Protein AF-A0A9E3EF29-F1 (afdb_monomer)

Structure (mmCIF, N/CA/C/O backbone):
data_AF-A0A9E3EF29-F1
#
_entry.id   AF-A0A9E3EF29-F1
#
loop_
_atom_site.group_PDB
_atom_site.id
_atom_site.type_symbol
_atom_site.label_atom_id
_atom_site.label_alt_id
_atom_site.label_comp_id
_atom_site.label_asym_id
_atom_site.label_entity_id
_atom_site.label_seq_id
_atom_site.pdbx_PDB_ins_code
_atom_site.Cartn_x
_atom_site.Cartn_y
_atom_site.Cartn_z
_atom_site.occupancy
_atom_site.B_iso_or_equiv
_atom_site.auth_seq_id
_atom_site.auth_comp_id
_atom_site.auth_asym_id
_atom_site.auth_atom_id
_atom_site.pdbx_PDB_model_num
ATOM 1 N N . MET A 1 1 ? -41.867 14.986 -24.133 1.00 49.00 1 MET A N 1
ATOM 2 C CA . MET A 1 1 ? -40.746 14.040 -23.941 1.00 49.00 1 MET A CA 1
ATOM 3 C C . MET A 1 1 ? -39.945 14.480 -22.727 1.00 49.00 1 MET A C 1
ATOM 5 O O . MET A 1 1 ? -39.314 15.524 -22.789 1.00 49.00 1 MET A O 1
ATOM 9 N N . SER A 1 2 ? -40.041 13.745 -21.616 1.00 46.72 2 SER A N 1
ATOM 10 C CA . SER A 1 2 ? -39.289 14.028 -20.385 1.00 46.72 2 SER A CA 1
ATOM 11 C C . SER A 1 2 ? -38.007 13.198 -20.383 1.00 46.72 2 SER A C 1
ATOM 13 O O . SER A 1 2 ? -38.069 11.985 -20.563 1.00 46.72 2 SER A O 1
ATOM 15 N N . ILE A 1 3 ? -36.861 13.847 -20.203 1.00 52.41 3 ILE A N 1
ATOM 16 C CA . ILE A 1 3 ? -35.545 13.208 -20.090 1.00 52.41 3 ILE A CA 1
ATOM 17 C C . ILE A 1 3 ? -35.305 12.955 -18.592 1.00 52.41 3 ILE A C 1
ATOM 19 O O . ILE A 1 3 ? -35.431 13.910 -17.820 1.00 52.41 3 ILE A O 1
ATOM 23 N N . PRO A 1 4 ? -35.005 11.728 -18.127 1.00 53.97 4 PRO A N 1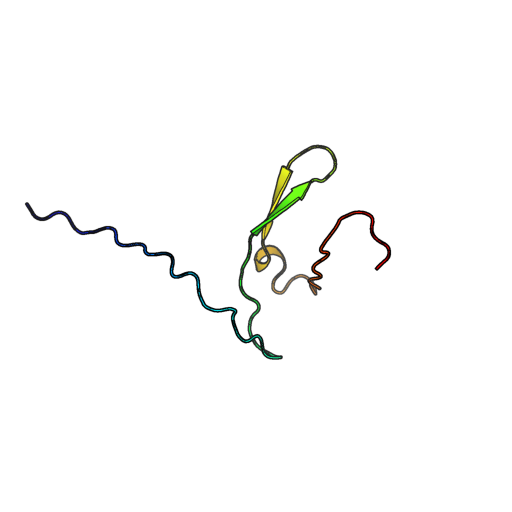
ATOM 24 C CA . PRO A 1 4 ? -34.640 11.520 -16.735 1.00 53.97 4 PRO A CA 1
ATOM 25 C C . PRO A 1 4 ? -33.224 12.046 -16.475 1.00 53.97 4 PRO A C 1
ATOM 27 O O . PRO A 1 4 ? -32.308 11.896 -17.284 1.00 53.97 4 PRO A O 1
ATOM 30 N N . ALA A 1 5 ? -33.081 12.696 -15.325 1.00 58.06 5 ALA A N 1
ATOM 31 C CA . ALA A 1 5 ? -31.850 13.267 -14.819 1.00 58.06 5 ALA A CA 1
ATOM 32 C C . ALA A 1 5 ? -30.830 12.180 -14.453 1.00 58.06 5 ALA A C 1
ATOM 34 O O . ALA A 1 5 ? -31.139 11.269 -13.688 1.00 58.06 5 ALA A O 1
ATOM 35 N N . PHE A 1 6 ? -29.583 12.343 -14.893 1.00 50.59 6 PHE A N 1
ATOM 36 C CA . PHE A 1 6 ? -28.444 11.681 -14.264 1.00 50.59 6 PHE A CA 1
ATOM 37 C C . PHE A 1 6 ? -27.844 12.632 -13.231 1.00 50.59 6 PHE A C 1
ATOM 39 O O . PHE A 1 6 ? -26.975 13.449 -13.524 1.00 50.59 6 PHE A O 1
ATOM 46 N N . SER A 1 7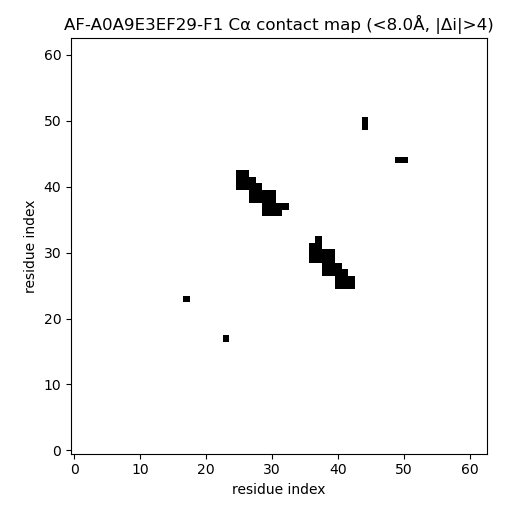 ? -28.353 12.543 -12.003 1.00 60.09 7 SER A N 1
ATOM 47 C CA . SER A 1 7 ? -27.668 13.078 -10.830 1.00 60.09 7 SER A CA 1
ATOM 48 C C . SER A 1 7 ? -26.775 11.977 -10.273 1.00 60.09 7 SER A C 1
ATOM 50 O O . SER A 1 7 ? -27.248 10.991 -9.714 1.00 60.09 7 SER A O 1
ATOM 52 N N . SER A 1 8 ? -25.467 12.135 -10.419 1.00 58.59 8 SER A N 1
ATOM 53 C CA . SER A 1 8 ? -24.487 11.377 -9.646 1.00 58.59 8 SER A CA 1
ATOM 54 C C . SER A 1 8 ? -23.554 12.376 -8.986 1.00 58.59 8 SER A C 1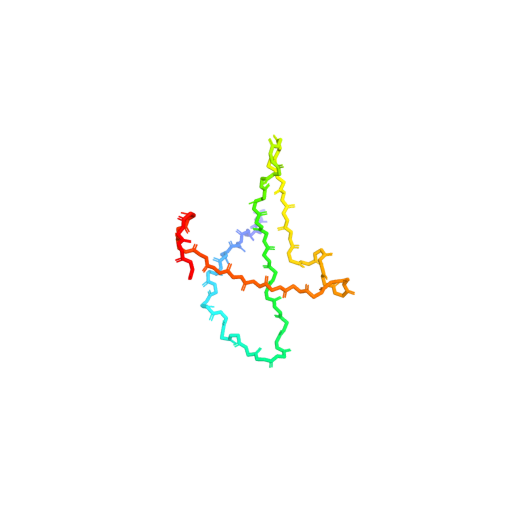
ATOM 56 O O . SER A 1 8 ? -22.390 12.522 -9.347 1.00 58.59 8 SER A O 1
ATOM 58 N N . LYS A 1 9 ? -24.094 13.108 -8.004 1.00 44.78 9 LYS A N 1
ATOM 59 C CA . LYS A 1 9 ? -23.256 13.764 -7.002 1.00 44.78 9 LYS A CA 1
ATOM 60 C C . LYS A 1 9 ? -22.508 12.658 -6.260 1.00 44.78 9 LYS A C 1
ATOM 62 O O . LYS A 1 9 ? -23.069 12.019 -5.375 1.00 44.78 9 LYS A O 1
ATOM 67 N N . LYS A 1 10 ? -21.243 12.437 -6.621 1.00 54.03 10 LYS A N 1
ATOM 68 C CA . LYS A 1 10 ? -20.274 11.755 -5.763 1.00 54.03 10 LYS A CA 1
ATOM 69 C C . LYS A 1 10 ? -20.122 12.625 -4.519 1.00 54.03 10 LYS A C 1
ATOM 71 O O . LYS A 1 10 ? -19.350 13.578 -4.507 1.00 54.03 10 LYS A O 1
ATOM 76 N N . THR A 1 11 ? -20.936 12.353 -3.505 1.00 46.09 11 THR A N 1
ATOM 77 C CA . THR A 1 11 ? -20.731 12.879 -2.161 1.00 46.09 11 THR A CA 1
ATOM 78 C C . THR A 1 11 ? -19.345 12.424 -1.736 1.00 46.09 11 THR A C 1
ATOM 80 O O . THR A 1 11 ? -19.126 11.224 -1.565 1.00 46.09 11 THR A O 1
ATOM 83 N N . ALA A 1 12 ? -18.398 13.355 -1.629 1.00 57.44 12 ALA A N 1
ATOM 84 C CA . ALA A 1 12 ? -17.170 13.121 -0.890 1.00 57.44 12 ALA A CA 1
ATOM 85 C C . ALA A 1 12 ? -17.605 12.816 0.547 1.00 57.44 12 ALA A C 1
ATOM 87 O O . ALA A 1 12 ? -18.000 13.712 1.291 1.00 57.44 12 ALA A O 1
ATOM 88 N N . GLN A 1 13 ? -17.698 11.525 0.860 1.00 52.25 13 GLN A N 1
ATOM 89 C CA . GLN A 1 13 ? -18.061 11.042 2.178 1.00 52.25 13 GLN A CA 1
ATOM 90 C C . GLN A 1 13 ? -17.040 11.600 3.165 1.00 52.25 13 GLN A C 1
ATOM 92 O O . GLN A 1 13 ? -15.836 11.576 2.895 1.00 52.25 13 GLN A O 1
ATOM 97 N N . ALA A 1 14 ? -17.539 12.144 4.280 1.00 57.94 14 ALA A N 1
ATOM 98 C CA . ALA A 1 14 ? -16.705 12.470 5.429 1.00 57.94 14 ALA A CA 1
ATOM 99 C C . ALA A 1 14 ? -15.819 11.253 5.749 1.00 57.94 14 ALA A C 1
ATOM 101 O O . ALA A 1 14 ? -16.273 10.131 5.487 1.00 57.94 14 ALA A O 1
ATOM 102 N N . PRO A 1 15 ? -14.586 11.445 6.262 1.00 61.66 15 PRO A N 1
ATOM 103 C CA . PRO A 1 15 ? -13.697 10.331 6.553 1.00 61.66 15 PRO A CA 1
ATOM 104 C C . PRO A 1 15 ? -14.489 9.274 7.324 1.00 61.66 15 PRO A C 1
ATOM 106 O O . PRO A 1 15 ? -15.065 9.622 8.360 1.00 61.66 15 PRO A O 1
ATOM 109 N N . PRO A 1 16 ? -14.624 8.042 6.801 1.00 63.97 16 PRO A N 1
ATOM 110 C CA . PRO A 1 16 ? -15.317 7.010 7.540 1.00 63.97 16 PRO A CA 1
ATOM 111 C C . PRO A 1 16 ? -14.597 6.874 8.880 1.00 63.97 16 PRO A C 1
ATOM 113 O O . PRO A 1 16 ? -13.378 6.714 8.924 1.00 63.97 16 PRO A O 1
ATOM 116 N N . ASP A 1 17 ? -15.342 7.035 9.966 1.00 71.56 17 ASP A N 1
ATOM 117 C CA . ASP A 1 17 ? -14.860 6.765 11.313 1.00 71.56 17 ASP A CA 1
ATOM 118 C C . ASP A 1 17 ? -14.660 5.246 11.404 1.00 71.56 17 ASP A C 1
ATOM 120 O O . ASP A 1 17 ? -15.615 4.501 11.614 1.00 71.56 17 ASP A O 1
ATOM 124 N N . LEU A 1 18 ? -13.442 4.793 11.083 1.00 80.12 18 LEU A N 1
ATOM 125 C CA . LEU A 1 18 ? -13.080 3.381 10.978 1.00 80.12 18 LEU A CA 1
ATOM 126 C C . LEU A 1 18 ? -12.952 2.772 12.374 1.00 80.12 18 LEU A C 1
ATOM 128 O O . LEU A 1 18 ? -12.122 3.208 13.174 1.00 80.12 18 LEU A O 1
ATOM 132 N N . LYS A 1 19 ? -13.728 1.722 12.646 1.00 86.56 19 LYS A N 1
ATOM 133 C CA . LYS A 1 19 ? -13.703 0.994 13.918 1.00 86.56 19 LYS A CA 1
ATOM 134 C C . LYS A 1 19 ? -13.186 -0.420 13.694 1.00 86.56 19 LYS A C 1
ATOM 136 O O . LYS A 1 19 ? -13.253 -0.978 12.599 1.00 86.56 19 LYS A O 1
ATOM 141 N N . VAL A 1 20 ? -12.655 -1.026 14.752 1.00 87.81 20 VAL A N 1
ATOM 142 C CA . VAL A 1 20 ? -12.246 -2.435 14.704 1.00 87.81 20 VAL A CA 1
ATOM 143 C C . VAL A 1 20 ? -13.483 -3.298 14.453 1.00 87.81 20 VAL A C 1
ATOM 145 O O . VAL A 1 20 ? -14.469 -3.189 15.175 1.00 87.81 20 VAL A O 1
ATOM 148 N N . GLY A 1 21 ? -13.410 -4.161 13.439 1.00 88.62 21 GLY A N 1
ATOM 149 C CA . GLY A 1 21 ? -14.517 -5.023 13.016 1.00 88.62 21 GLY A CA 1
ATOM 150 C C . GLY A 1 21 ? -15.317 -4.483 11.829 1.00 88.62 21 GLY A C 1
ATOM 151 O O . GLY A 1 21 ? -16.040 -5.259 11.206 1.00 88.62 21 GLY A O 1
ATOM 152 N N . ASP A 1 22 ? -15.147 -3.210 11.460 1.00 88.25 22 ASP A N 1
ATOM 153 C CA . ASP A 1 22 ? -15.786 -2.665 10.266 1.00 88.25 22 ASP A CA 1
ATOM 154 C C . ASP A 1 22 ? -15.156 -3.227 8.991 1.00 88.25 22 ASP A C 1
ATOM 156 O O . ASP A 1 22 ? -13.950 -3.480 8.893 1.00 88.2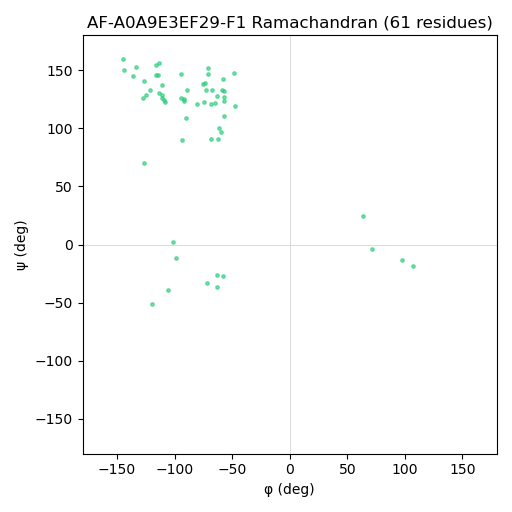5 22 ASP A O 1
A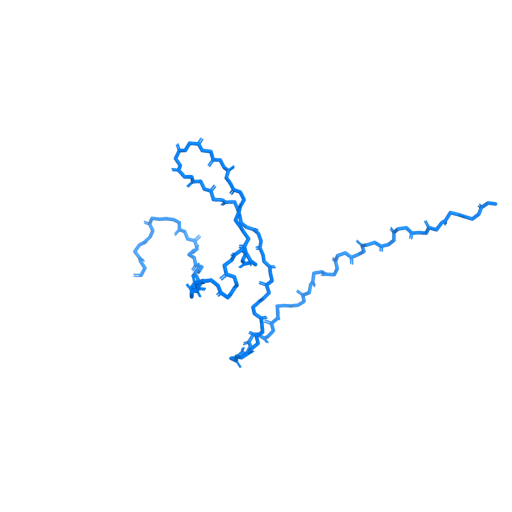TOM 160 N N . VAL A 1 23 ? -15.991 -3.390 7.967 1.00 86.19 23 VAL A N 1
ATOM 161 C CA . VAL A 1 23 ? -15.512 -3.766 6.640 1.00 86.19 23 VAL A CA 1
ATOM 162 C C . VAL A 1 23 ? -14.723 -2.598 6.056 1.00 86.19 23 VAL A C 1
ATOM 164 O O . VAL A 1 23 ? -15.265 -1.513 5.850 1.00 86.19 23 VAL A O 1
ATOM 167 N N . ALA A 1 24 ? -13.449 -2.842 5.737 1.00 87.94 24 ALA A N 1
ATOM 168 C CA . ALA A 1 24 ? -12.590 -1.841 5.117 1.00 87.94 24 ALA A CA 1
ATOM 169 C C . ALA A 1 24 ? -13.205 -1.318 3.797 1.00 87.94 24 ALA A C 1
ATOM 171 O O . ALA A 1 24 ? -13.616 -2.139 2.958 1.00 87.94 24 ALA A O 1
ATOM 172 N N . PRO A 1 25 ? -13.257 0.014 3.588 1.00 88.25 25 PRO A N 1
ATOM 173 C CA . PRO A 1 25 ? -13.755 0.614 2.354 1.00 88.25 25 PRO A CA 1
ATOM 174 C C . PRO A 1 25 ? -12.973 0.124 1.140 1.00 88.25 25 PRO A C 1
ATOM 176 O O . PRO A 1 25 ? -11.756 -0.047 1.209 1.00 88.25 25 PRO A O 1
ATOM 179 N N . ASP A 1 26 ? -13.663 -0.090 0.021 1.00 89.00 26 ASP A N 1
ATOM 180 C CA . ASP A 1 26 ? -12.979 -0.478 -1.208 1.00 89.00 26 ASP A CA 1
ATOM 181 C C . ASP A 1 26 ? -12.269 0.727 -1.830 1.00 89.00 26 ASP A C 1
ATOM 183 O O . ASP A 1 26 ? -12.804 1.838 -1.875 1.00 89.00 26 ASP A O 1
ATOM 187 N N . PHE A 1 27 ? -11.056 0.496 -2.317 1.00 89.88 27 PHE A N 1
ATOM 188 C CA . PHE A 1 27 ? -10.277 1.492 -3.031 1.00 89.88 27 PHE A CA 1
ATOM 189 C C . PHE A 1 27 ? -9.467 0.825 -4.137 1.00 89.88 27 PHE A C 1
ATOM 191 O O . PHE A 1 27 ? -9.221 -0.383 -4.118 1.00 89.88 27 PHE A O 1
ATOM 198 N N . LYS A 1 28 ? -9.052 1.642 -5.102 1.00 93.25 28 LYS A N 1
ATOM 199 C CA . LYS A 1 28 ? -8.224 1.237 -6.229 1.00 93.25 28 LYS A CA 1
ATOM 200 C C . LYS A 1 28 ? -7.012 2.156 -6.303 1.00 93.25 28 LYS A C 1
ATOM 202 O O . LYS A 1 28 ? -7.176 3.375 -6.307 1.00 93.25 28 LYS A O 1
ATOM 207 N N . LEU A 1 29 ? -5.822 1.570 -6.326 1.00 92.06 29 LEU A N 1
ATOM 208 C CA . LEU A 1 29 ? -4.550 2.276 -6.456 1.00 92.06 29 LEU A CA 1
ATOM 209 C C . LEU A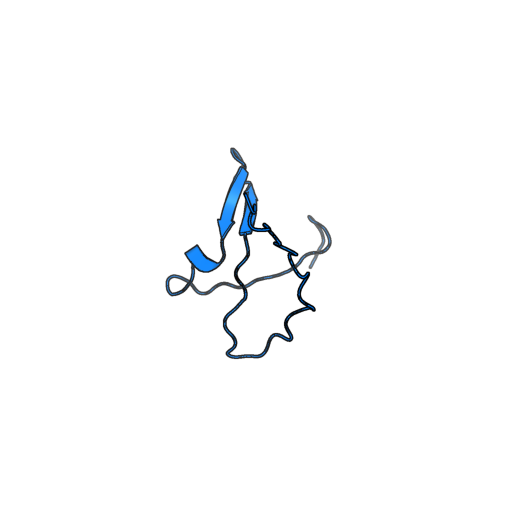 1 29 ? -3.863 1.868 -7.749 1.00 92.06 29 LEU A C 1
ATOM 211 O O . LEU A 1 29 ? -4.062 0.761 -8.246 1.00 92.06 29 LEU A O 1
ATOM 215 N N . GLN A 1 30 ? -3.023 2.761 -8.256 1.00 92.44 30 GLN A N 1
ATOM 216 C CA . GLN A 1 30 ? -2.126 2.443 -9.349 1.00 92.44 30 GLN A CA 1
ATOM 217 C C . GLN A 1 30 ? -0.793 1.972 -8.766 1.00 92.44 30 GLN A C 1
ATOM 219 O O . GLN A 1 30 ? -0.174 2.653 -7.950 1.00 92.44 30 GLN A O 1
ATOM 224 N N . TYR A 1 31 ? -0.386 0.776 -9.158 1.00 89.12 31 TYR A N 1
ATOM 225 C CA . TYR A 1 31 ? 0.839 0.105 -8.767 1.00 89.12 31 TYR A CA 1
ATOM 226 C C . TYR A 1 31 ? 1.770 0.026 -9.976 1.00 89.12 31 TYR A C 1
ATOM 228 O O . TYR A 1 31 ? 1.329 -0.288 -11.078 1.00 89.12 31 TYR A O 1
ATOM 236 N N . PHE A 1 32 ? 3.056 0.297 -9.775 1.00 90.12 32 PHE A N 1
ATOM 237 C CA . PHE A 1 32 ? 4.077 0.137 -10.806 1.00 90.12 32 PHE A CA 1
ATOM 238 C C . PHE A 1 32 ? 4.993 -1.027 -10.437 1.00 90.12 32 PHE A C 1
ATOM 240 O O . PHE A 1 32 ? 5.551 -1.045 -9.339 1.00 90.12 32 PHE A O 1
ATOM 247 N N . ASP A 1 33 ? 5.152 -1.984 -11.346 1.00 89.56 33 ASP A N 1
ATOM 248 C CA . ASP A 1 33 ? 5.946 -3.197 -11.116 1.00 89.56 33 ASP A CA 1
ATOM 249 C C . ASP A 1 33 ? 7.348 -3.163 -11.745 1.00 89.56 33 ASP A C 1
ATOM 251 O O . ASP A 1 33 ? 8.093 -4.135 -11.637 1.00 89.56 33 ASP A O 1
ATOM 255 N N . GLY A 1 34 ? 7.716 -2.048 -12.382 1.00 90.12 34 GLY A N 1
ATOM 256 C CA . GLY A 1 34 ? 8.969 -1.889 -13.125 1.00 90.12 34 GLY A CA 1
ATOM 257 C C . GLY A 1 34 ? 8.789 -1.879 -14.644 1.00 90.12 34 GLY A C 1
ATOM 258 O O . GLY A 1 34 ? 9.666 -1.374 -15.343 1.00 90.12 34 GLY A O 1
ATOM 259 N N . HIS A 1 35 ? 7.655 -2.370 -15.149 1.00 92.12 35 HIS A N 1
ATOM 260 C CA . HIS A 1 35 ? 7.344 -2.401 -16.578 1.00 92.12 35 HIS A CA 1
ATOM 261 C C . HIS A 1 35 ? 6.090 -1.596 -16.894 1.00 92.12 35 HIS A C 1
ATOM 263 O O . HIS A 1 35 ? 6.130 -0.709 -17.745 1.00 92.12 35 HIS A O 1
ATOM 269 N N . ASP A 1 36 ? 5.007 -1.857 -16.162 1.00 93.81 36 ASP A N 1
ATOM 270 C CA . ASP A 1 36 ? 3.688 -1.322 -16.471 1.00 93.81 36 ASP A CA 1
ATOM 271 C C . ASP A 1 36 ? 2.998 -0.756 -15.229 1.00 93.81 36 ASP A C 1
ATOM 273 O O . ASP A 1 36 ? 3.206 -1.191 -14.091 1.00 93.81 36 ASP A O 1
ATOM 277 N N . LEU A 1 37 ? 2.118 0.217 -15.464 1.00 93.38 37 LEU A N 1
ATOM 278 C CA . LEU A 1 37 ? 1.166 0.676 -14.461 1.00 93.38 37 LEU A CA 1
ATOM 279 C C . LEU A 1 37 ? -0.022 -0.285 -14.429 1.00 93.38 37 LEU A C 1
ATOM 281 O O . LEU A 1 37 ? -0.725 -0.464 -15.423 1.00 93.38 37 LEU A O 1
ATOM 285 N N . LYS A 1 38 ? -0.259 -0.881 -13.267 1.00 91.75 38 LYS A N 1
ATOM 286 C CA . LYS A 1 38 ? -1.348 -1.817 -13.005 1.00 91.75 38 LYS A CA 1
ATOM 287 C C . LYS A 1 38 ? -2.288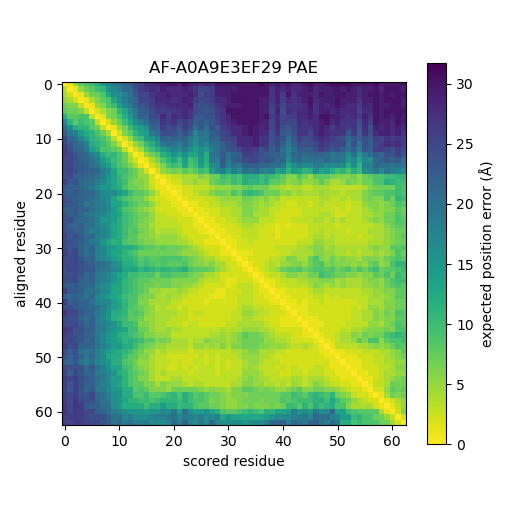 -1.237 -11.971 1.00 91.75 38 LYS A C 1
ATOM 289 O O . LYS A 1 38 ? -1.874 -0.559 -11.039 1.00 91.75 38 LYS A O 1
ATOM 294 N N . ASP A 1 39 ? -3.560 -1.550 -12.118 1.00 93.12 39 ASP A N 1
ATOM 295 C CA . ASP A 1 39 ? -4.554 -1.207 -11.119 1.00 93.12 39 ASP A CA 1
ATOM 296 C C . ASP A 1 39 ? -4.653 -2.328 -10.087 1.00 93.12 39 ASP A C 1
ATOM 298 O O . ASP A 1 39 ? -4.749 -3.500 -10.447 1.00 93.12 39 ASP A O 1
ATOM 302 N N . VAL A 1 40 ? -4.648 -1.965 -8.808 1.00 91.31 40 VAL A N 1
ATOM 303 C CA . VAL A 1 40 ? -4.826 -2.894 -7.694 1.00 91.31 40 VAL A CA 1
ATOM 304 C C . VAL A 1 40 ? -5.985 -2.440 -6.818 1.00 91.31 40 VAL A C 1
ATOM 306 O O . VAL A 1 40 ? -6.037 -1.281 -6.400 1.00 91.31 40 VAL A O 1
ATOM 309 N N . SER A 1 41 ? -6.917 -3.351 -6.536 1.00 92.81 41 SER A N 1
ATOM 310 C CA . SER A 1 41 ? -8.087 -3.078 -5.705 1.00 92.81 41 SER A CA 1
ATOM 311 C C . SER A 1 41 ? -8.070 -3.872 -4.405 1.00 92.81 41 SER A C 1
ATOM 313 O O . SER A 1 41 ? -7.618 -5.016 -4.348 1.00 92.81 41 SER A O 1
ATOM 315 N N . LEU A 1 42 ? -8.595 -3.275 -3.330 1.00 90.69 42 LEU A N 1
ATOM 316 C CA . LEU A 1 42 ? -8.648 -3.943 -2.027 1.00 90.69 42 LEU A CA 1
ATOM 317 C C . LEU A 1 42 ? -9.537 -5.197 -2.065 1.00 90.69 42 LEU A C 1
ATOM 319 O O . LEU A 1 42 ? -9.212 -6.210 -1.438 1.00 90.69 42 LEU A O 1
ATOM 323 N N . HIS A 1 43 ? -10.641 -5.159 -2.816 1.00 90.50 43 HIS A N 1
ATOM 324 C CA . HIS A 1 43 ? -11.544 -6.300 -2.953 1.00 90.50 43 HIS A CA 1
ATOM 325 C C . HIS A 1 43 ? -10.874 -7.568 -3.501 1.00 90.50 43 HIS A C 1
ATOM 327 O O . HIS A 1 43 ? -11.309 -8.664 -3.147 1.00 90.50 43 HIS A O 1
ATOM 333 N N . ASP A 1 44 ? -9.800 -7.452 -4.290 1.00 91.31 44 ASP A N 1
ATOM 334 C CA . ASP A 1 44 ? -9.122 -8.605 -4.896 1.00 91.31 44 ASP A CA 1
ATOM 335 C C . ASP A 1 44 ? -8.518 -9.548 -3.849 1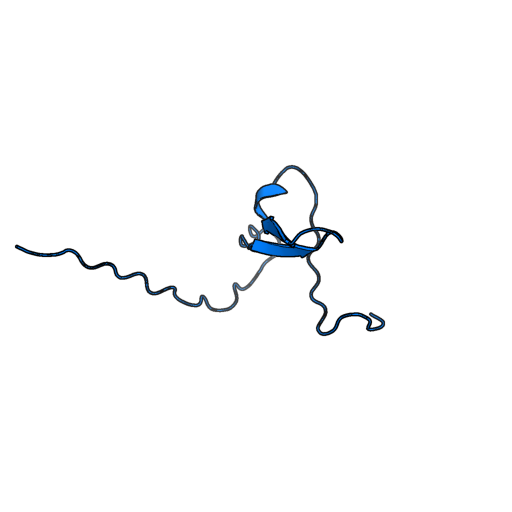.00 91.31 44 ASP A C 1
ATOM 337 O O . ASP A 1 44 ? -8.395 -10.758 -4.088 1.00 91.31 44 ASP A O 1
ATOM 341 N N . TYR A 1 45 ? -8.188 -8.998 -2.676 1.00 91.62 45 TYR A N 1
ATOM 342 C CA . TYR A 1 45 ? -7.546 -9.691 -1.561 1.00 91.62 45 TYR A CA 1
ATOM 343 C C . TYR A 1 45 ? -8.518 -10.140 -0.465 1.00 91.62 45 TYR A C 1
ATOM 345 O O . TYR A 1 45 ? -8.128 -10.941 0.391 1.00 91.62 45 TYR A O 1
ATOM 353 N N . ARG A 1 46 ? -9.780 -9.682 -0.483 1.00 89.00 46 ARG A N 1
ATOM 354 C CA . ARG A 1 46 ? -10.775 -10.054 0.537 1.00 89.00 46 ARG A CA 1
ATOM 355 C C . ARG A 1 46 ? -10.953 -11.572 0.597 1.00 89.00 46 ARG A C 1
ATOM 357 O O . ARG A 1 46 ? -11.182 -12.224 -0.418 1.00 89.00 46 ARG A O 1
ATOM 364 N N . GLY A 1 47 ? -10.825 -12.136 1.799 1.00 89.50 47 GLY A N 1
ATOM 365 C CA . GLY A 1 47 ? -10.955 -13.577 2.053 1.00 89.50 47 GLY A CA 1
ATOM 366 C C . GLY A 1 47 ? -9.806 -14.444 1.522 1.00 89.50 47 GLY A C 1
ATOM 367 O O . GLY A 1 47 ? -9.806 -15.645 1.767 1.00 89.50 47 GLY A O 1
ATOM 368 N N . LYS A 1 48 ? -8.823 -13.863 0.818 1.00 93.56 48 LYS A N 1
ATOM 369 C CA . LYS A 1 48 ? -7.677 -14.595 0.255 1.00 93.56 48 LYS A CA 1
ATOM 370 C C . LYS A 1 48 ? -6.387 -14.347 1.029 1.00 93.56 48 LYS A C 1
ATOM 372 O O . LYS A 1 48 ? -5.585 -15.264 1.175 1.00 93.56 48 LYS A O 1
ATOM 377 N N . LYS A 1 49 ? -6.151 -13.108 1.476 1.00 92.19 49 LYS A N 1
ATOM 378 C CA . LYS A 1 49 ? -4.930 -12.704 2.189 1.00 92.19 49 LYS A CA 1
ATOM 379 C C . LYS A 1 49 ? -5.241 -11.669 3.266 1.00 92.19 49 LYS A C 1
ATOM 381 O O . LYS A 1 49 ? -6.143 -10.852 3.101 1.00 92.19 49 LYS A O 1
ATOM 386 N N . ASN A 1 50 ? -4.442 -11.674 4.330 1.00 91.69 50 ASN A N 1
ATOM 387 C CA . ASN A 1 50 ? -4.409 -10.569 5.284 1.00 91.69 50 ASN A CA 1
ATOM 388 C C . ASN A 1 50 ? -3.708 -9.375 4.626 1.00 91.69 50 ASN A C 1
ATOM 390 O O . ASN A 1 50 ? -2.651 -9.544 4.016 1.00 91.69 50 ASN A O 1
ATOM 394 N N . VAL A 1 51 ? -4.292 -8.185 4.743 1.00 91.81 51 VAL A N 1
ATOM 395 C CA . VAL A 1 51 ? -3.789 -6.955 4.118 1.00 91.81 51 VAL A CA 1
ATOM 396 C C . VAL A 1 51 ? -3.520 -5.922 5.204 1.00 91.81 51 VAL A C 1
ATOM 398 O O . VAL A 1 51 ? -4.364 -5.701 6.069 1.00 91.81 51 VAL A O 1
ATOM 401 N N . VAL A 1 52 ? -2.353 -5.280 5.140 1.00 91.50 52 VAL A N 1
ATOM 402 C CA . VAL A 1 52 ? -1.979 -4.140 5.987 1.00 91.50 52 VAL A CA 1
ATOM 403 C C . VAL A 1 52 ? -1.853 -2.914 5.088 1.00 91.50 52 VAL A C 1
ATOM 405 O O . VAL A 1 52 ? -1.192 -2.981 4.053 1.00 91.50 52 VAL A O 1
ATOM 408 N N . LEU A 1 53 ? -2.493 -1.807 5.471 1.00 89.50 53 LEU A N 1
ATOM 409 C CA . LEU A 1 53 ? -2.439 -0.535 4.752 1.00 89.50 53 LEU A CA 1
ATOM 410 C C . LEU A 1 53 ? -1.618 0.475 5.556 1.00 89.50 53 LEU A C 1
ATOM 412 O O . LEU A 1 53 ? -1.937 0.744 6.712 1.00 89.50 53 LEU A O 1
ATOM 416 N N . ALA A 1 54 ? -0.588 1.043 4.933 1.00 88.81 54 ALA A N 1
ATOM 417 C CA . ALA A 1 54 ? 0.244 2.093 5.508 1.00 88.81 54 ALA A CA 1
ATOM 418 C C . ALA A 1 54 ? 0.300 3.294 4.555 1.00 88.81 54 ALA A C 1
ATOM 420 O O . ALA A 1 54 ? 0.387 3.122 3.339 1.00 88.81 54 ALA A O 1
ATOM 421 N N . PHE A 1 55 ? 0.258 4.503 5.114 1.00 86.94 55 PHE A N 1
ATOM 422 C CA . PHE A 1 55 ? 0.376 5.754 4.367 1.00 86.94 55 PHE A CA 1
ATOM 423 C C . PHE A 1 55 ? 1.730 6.392 4.664 1.00 86.94 55 PHE A C 1
ATOM 425 O O . PHE A 1 55 ? 2.037 6.689 5.816 1.00 86.94 55 PHE A O 1
ATOM 432 N N . TYR A 1 56 ? 2.517 6.629 3.618 1.00 86.56 56 TYR A N 1
ATOM 433 C CA . TYR A 1 56 ? 3.795 7.330 3.696 1.00 86.56 56 TYR A CA 1
ATOM 434 C C . TYR A 1 56 ? 3.649 8.678 2.992 1.00 86.56 56 TYR A C 1
ATOM 436 O O . TYR A 1 56 ? 3.169 8.733 1.862 1.00 86.56 56 TYR A O 1
ATOM 444 N N . ILE A 1 57 ? 4.031 9.767 3.662 1.00 85.56 57 ILE A N 1
ATOM 445 C CA . ILE A 1 57 ? 3.872 11.126 3.117 1.00 85.56 57 ILE A CA 1
ATOM 446 C C . ILE A 1 57 ? 4.862 11.378 1.974 1.00 85.56 57 ILE A C 1
ATOM 448 O O . ILE A 1 57 ? 4.534 12.062 1.008 1.00 85.56 57 ILE A O 1
ATOM 452 N N . PHE A 1 58 ? 6.053 10.783 2.062 1.00 82.31 58 PHE A N 1
ATOM 453 C CA . PHE A 1 58 ? 7.082 10.863 1.036 1.00 82.31 58 PHE A CA 1
ATOM 454 C C . PHE A 1 58 ? 7.715 9.496 0.786 1.00 82.31 58 PHE A C 1
ATOM 456 O O . PHE A 1 58 ? 7.895 8.694 1.701 1.00 82.31 58 PHE A O 1
ATOM 463 N N . ALA A 1 59 ? 8.064 9.242 -0.474 1.00 79.81 59 ALA A N 1
ATOM 464 C CA . ALA A 1 59 ? 8.901 8.108 -0.833 1.00 79.81 59 ALA A CA 1
ATOM 465 C C . ALA A 1 59 ? 10.348 8.345 -0.361 1.00 79.81 59 ALA A C 1
ATOM 467 O O . ALA A 1 59 ? 10.803 9.487 -0.298 1.00 79.81 59 ALA A O 1
ATOM 468 N N . PHE A 1 60 ? 11.078 7.263 -0.072 1.00 78.00 60 PHE A N 1
ATOM 469 C CA . PHE A 1 60 ? 12.498 7.284 0.322 1.00 78.00 60 PHE A CA 1
ATOM 470 C C . PHE A 1 60 ? 12.819 8.011 1.642 1.00 78.00 60 PHE A C 1
ATOM 472 O O . PHE A 1 60 ? 13.951 8.446 1.847 1.00 78.00 60 PHE A O 1
ATOM 479 N N . THR A 1 61 ? 11.860 8.117 2.562 1.00 80.88 61 THR A N 1
ATOM 480 C CA . THR A 1 61 ? 12.112 8.588 3.933 1.00 80.88 61 THR A CA 1
AT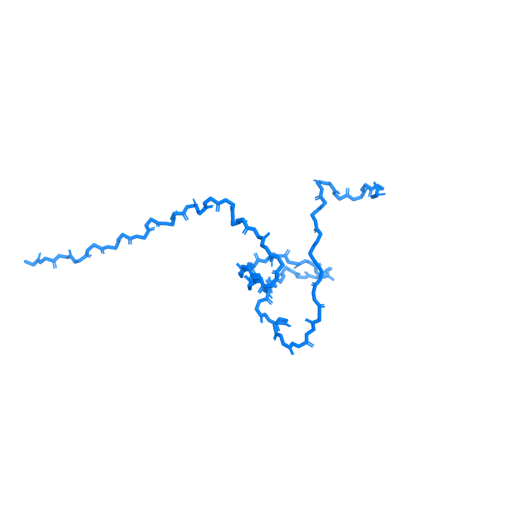OM 481 C C . THR A 1 61 ? 12.358 7.420 4.886 1.00 80.88 61 THR A C 1
ATOM 483 O O . THR A 1 61 ? 11.752 6.359 4.732 1.00 80.88 61 THR A O 1
ATOM 486 N N . GLY A 1 62 ? 13.215 7.620 5.894 1.00 72.50 62 GLY A N 1
ATOM 487 C CA . GLY A 1 62 ? 13.292 6.712 7.042 1.00 72.50 62 GLY A CA 1
ATOM 488 C C . GLY A 1 62 ? 11.974 6.764 7.813 1.00 72.50 62 GLY A C 1
ATOM 489 O O . GLY A 1 62 ? 11.539 7.857 8.178 1.00 72.50 62 GLY A O 1
ATOM 490 N N . GLY A 1 63 ? 11.316 5.612 7.946 1.00 58.59 63 GLY A N 1
ATOM 491 C CA . GLY A 1 63 ? 10.066 5.455 8.697 1.00 58.59 63 GLY A CA 1
ATOM 492 C C . GLY A 1 63 ? 10.273 5.388 10.200 1.00 58.59 63 GLY A C 1
ATOM 493 O O . GLY A 1 63 ? 11.420 5.128 10.629 1.00 58.59 63 GLY A O 1
#

Foldseek 3Di:
DDDDDDDDPPPPDDPPPDDPPDDDDKDWDWDDPPPDTDIDIPVVCVPPDDDDDDDDPDPPDDD

Sequence (63 aa):
MSIPAFSSKKTAQAPPDLKVGDVAPDFKLQYFDGHDLKDVSLHDYRGKKNVVLAFYIFAFTGG

Mean predicted aligned error: 11.42 Å

Secondary structure (DSSP, 8-state):
-PPPP-------PPPP---TTSPPPP-EEEEE-SS-EEEEEGGGGTTTS-------SSTT---

Radius of gyration: 17.63 Å; Cα contacts (8 Å, |Δi|>4): 27; chains: 1; bounding box: 54×29×39 Å

pLDDT: mean 79.2, std 15.91, range [44.78, 93.81]

Solvent-accessible surface area (backbone atoms only — not comparable to full-atom values): 4821 Å² total; per-residue (Å²): 137,86,80,86,81,87,81,75,81,79,70,81,70,72,80,77,86,83,54,94,88,57,81,78,79,81,51,76,45,82,44,74,81,87,84,52,84,40,82,48,49,55,68,81,36,62,98,74,54,92,82,87,89,82,89,72,98,58,85,96,61,90,128